Protein AF-A0A9W4TD04-F1 (afdb_monomer_lite)

Sequence (66 aa):
KGGGRPLNEIWKHFERFPTETPGKFRACCNFCLLELKCAEIVALEEHLANHCPNAPGLILREYMQK

Structure (mmCIF, N/CA/C/O backbone):
data_AF-A0A9W4TD04-F1
#
_entry.id   AF-A0A9W4TD04-F1
#
loop_
_atom_site.group_PDB
_atom_site.id
_atom_site.type_symbol
_atom_site.label_atom_id
_atom_site.label_alt_id
_atom_site.label_comp_id
_atom_site.label_asym_id
_atom_site.label_entity_id
_atom_site.label_seq_id
_atom_site.pdbx_PDB_ins_code
_atom_site.Cartn_x
_atom_site.Cartn_y
_atom_site.Cartn_z
_atom_site.occupancy
_atom_site.B_iso_or_equiv
_atom_site.auth_seq_id
_atom_site.auth_comp_id
_atom_site.auth_asym_id
_atom_site.auth_atom_id
_atom_site.pdbx_PDB_model_num
ATOM 1 N N . LYS A 1 1 ? 21.770 -20.445 11.241 1.00 36.16 1 LYS A N 1
ATOM 2 C CA . LYS A 1 1 ? 20.456 -20.207 10.591 1.00 36.16 1 LYS A CA 1
ATOM 3 C C . LYS A 1 1 ? 20.195 -18.709 10.639 1.00 36.16 1 LYS A C 1
ATOM 5 O O . LYS A 1 1 ? 19.981 -18.199 11.727 1.00 36.16 1 LYS A O 1
ATOM 10 N N . GLY A 1 2 ? 20.353 -18.004 9.518 1.00 41.59 2 GLY A N 1
ATOM 11 C CA . GLY A 1 2 ? 20.176 -16.550 9.465 1.00 41.59 2 GLY A CA 1
ATOM 12 C C . GLY A 1 2 ? 18.707 -16.183 9.646 1.00 41.59 2 GLY A C 1
ATOM 13 O O . GLY A 1 2 ? 17.886 -16.548 8.812 1.00 41.59 2 GLY A O 1
ATOM 14 N N . GLY A 1 3 ? 18.384 -15.499 10.743 1.00 41.91 3 GLY A N 1
ATOM 15 C CA . GLY A 1 3 ? 17.062 -14.937 11.025 1.00 41.91 3 GLY A CA 1
ATOM 16 C C . GLY A 1 3 ? 16.816 -13.654 10.235 1.00 41.91 3 GLY A C 1
ATOM 17 O O . GLY A 1 3 ? 16.534 -12.617 10.820 1.00 41.91 3 GLY A O 1
ATOM 18 N N . GLY A 1 4 ? 16.987 -13.705 8.913 1.00 51.06 4 GLY A N 1
ATOM 19 C CA . GLY A 1 4 ? 16.518 -12.638 8.038 1.00 51.06 4 GLY A CA 1
ATOM 20 C C . GLY A 1 4 ? 15.010 -12.780 7.920 1.00 51.06 4 GLY A C 1
ATOM 21 O O . GLY A 1 4 ? 14.544 -13.797 7.405 1.00 51.06 4 GLY A O 1
ATOM 22 N N . ARG A 1 5 ? 14.259 -11.808 8.445 1.00 57.47 5 ARG A N 1
ATOM 23 C CA . ARG A 1 5 ? 12.800 -11.753 8.317 1.00 57.47 5 ARG A CA 1
ATOM 24 C C . ARG A 1 5 ? 12.442 -12.027 6.849 1.00 57.47 5 ARG A C 1
ATOM 26 O O . ARG A 1 5 ? 12.990 -11.351 5.973 1.00 57.47 5 ARG A O 1
ATOM 33 N N . PRO A 1 6 ? 11.632 -13.049 6.536 1.00 58.44 6 PRO A N 1
ATOM 34 C CA . PRO A 1 6 ? 11.342 -13.366 5.152 1.00 58.44 6 PRO A CA 1
ATOM 35 C C . PRO A 1 6 ? 10.663 -12.154 4.513 1.00 58.44 6 PRO A C 1
ATOM 37 O O . PRO A 1 6 ? 9.579 -11.751 4.925 1.00 58.44 6 PRO A O 1
ATOM 40 N N . LEU A 1 7 ? 11.292 -11.602 3.470 1.00 59.94 7 LEU A N 1
ATOM 41 C CA . LEU A 1 7 ? 10.790 -10.477 2.663 1.00 59.94 7 LEU A CA 1
ATOM 42 C C . LEU A 1 7 ? 9.357 -10.712 2.142 1.00 59.94 7 LEU A C 1
ATOM 44 O O . LEU A 1 7 ? 8.692 -9.784 1.704 1.00 59.94 7 LEU A O 1
ATOM 48 N N . ASN A 1 8 ? 8.871 -11.953 2.208 1.00 64.31 8 ASN A N 1
ATOM 49 C CA . ASN A 1 8 ? 7.509 -12.358 1.891 1.00 64.31 8 ASN A CA 1
ATOM 50 C C . ASN A 1 8 ? 6.441 -11.905 2.898 1.00 64.31 8 ASN A C 1
ATOM 52 O O . ASN A 1 8 ? 5.266 -11.912 2.539 1.00 64.31 8 ASN A O 1
ATOM 56 N N . GLU A 1 9 ? 6.784 -11.559 4.141 1.00 76.31 9 GLU A N 1
ATOM 57 C CA . GLU A 1 9 ? 5.760 -11.213 5.137 1.00 76.31 9 GLU A CA 1
ATOM 58 C C . GLU A 1 9 ? 5.089 -9.878 4.858 1.00 76.31 9 GLU A C 1
ATOM 60 O O . GLU A 1 9 ? 3.871 -9.790 4.992 1.00 76.31 9 GLU A O 1
ATOM 65 N N . ILE A 1 10 ? 5.834 -8.879 4.380 1.00 80.25 10 ILE A N 1
ATOM 66 C CA . ILE A 1 10 ? 5.231 -7.590 4.047 1.00 80.25 10 ILE A CA 1
ATOM 67 C C . ILE A 1 10 ? 4.210 -7.725 2.917 1.00 80.25 10 ILE A C 1
ATOM 69 O O . ILE A 1 10 ? 3.124 -7.163 3.001 1.00 80.25 10 ILE A O 1
ATOM 73 N N . TRP A 1 11 ? 4.474 -8.581 1.927 1.00 83.44 11 TRP A N 1
ATOM 74 C CA . TRP A 1 11 ? 3.534 -8.872 0.841 1.00 83.44 11 TRP A CA 1
ATOM 75 C C . TRP A 1 11 ? 2.235 -9.547 1.304 1.00 83.44 11 TRP A C 1
ATOM 77 O O . TRP A 1 11 ? 1.281 -9.580 0.541 1.00 83.44 11 TRP A O 1
ATOM 87 N N . LYS A 1 12 ? 2.129 -10.039 2.547 1.00 84.94 12 LYS A N 1
ATOM 88 C CA . LYS A 1 12 ? 0.827 -10.465 3.101 1.00 84.94 12 LYS A CA 1
ATOM 89 C C . LYS A 1 12 ? -0.113 -9.282 3.353 1.00 84.94 12 LYS A C 1
ATOM 91 O O . LYS A 1 12 ? -1.316 -9.473 3.486 1.00 84.94 12 LYS A O 1
ATOM 96 N N . HIS A 1 13 ? 0.438 -8.076 3.458 1.00 85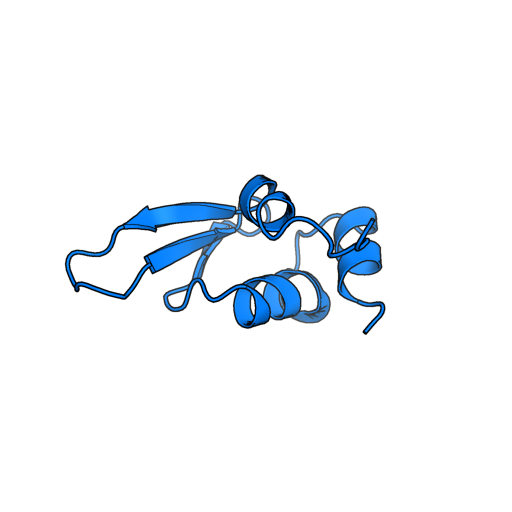.25 13 HIS A N 1
ATOM 97 C CA . HIS A 1 13 ? -0.289 -6.837 3.723 1.00 85.25 13 HIS A CA 1
ATOM 98 C C . HIS A 1 13 ? -0.490 -5.989 2.467 1.00 85.25 13 HIS A C 1
ATOM 100 O O . HIS A 1 13 ? -1.278 -5.042 2.479 1.00 85.25 13 HIS A O 1
ATOM 106 N N . PHE A 1 14 ? 0.179 -6.340 1.370 1.00 87.44 14 PHE A N 1
ATOM 107 C CA . PHE A 1 14 ? 0.134 -5.601 0.119 1.00 87.44 14 PHE A CA 1
ATOM 108 C C . PHE A 1 14 ? -0.202 -6.514 -1.049 1.00 87.44 14 PHE A C 1
ATOM 110 O O . PHE A 1 14 ? 0.418 -7.556 -1.233 1.00 87.44 14 PHE A O 1
ATOM 117 N N . GLU A 1 15 ? -1.130 -6.086 -1.890 1.00 88.50 15 GLU A N 1
ATOM 118 C CA . GLU A 1 15 ? -1.404 -6.772 -3.144 1.00 88.50 15 GLU A CA 1
ATOM 119 C C . GLU A 1 15 ? -0.368 -6.356 -4.194 1.00 88.50 15 GLU A C 1
ATOM 121 O O . GLU A 1 15 ? -0.186 -5.167 -4.462 1.00 88.50 15 GLU A O 1
ATOM 126 N N . ARG A 1 16 ? 0.364 -7.327 -4.754 1.00 86.75 16 ARG A N 1
ATOM 127 C CA . ARG A 1 16 ? 1.432 -7.077 -5.730 1.00 86.75 16 ARG A CA 1
ATOM 128 C C . ARG A 1 16 ? 0.869 -7.065 -7.142 1.00 86.75 16 ARG A C 1
ATOM 130 O O . ARG A 1 16 ? 0.357 -8.075 -7.613 1.00 86.75 16 ARG A O 1
ATOM 137 N N . PHE A 1 17 ? 1.108 -5.974 -7.854 1.00 85.25 17 PHE A N 1
ATOM 138 C CA . PHE A 1 17 ? 0.734 -5.827 -9.251 1.00 85.25 17 PHE A CA 1
ATOM 139 C C . PHE A 1 17 ? 1.982 -5.716 -10.131 1.00 85.25 17 PHE A C 1
ATOM 141 O O . PHE A 1 17 ? 2.833 -4.846 -9.900 1.00 85.25 17 PHE A O 1
ATOM 148 N N . PRO A 1 18 ? 2.129 -6.574 -11.152 1.00 80.69 18 PRO A N 1
ATOM 149 C CA . PRO A 1 18 ? 3.128 -6.345 -12.181 1.00 80.69 18 PRO A CA 1
ATOM 150 C C . PRO A 1 18 ? 2.758 -5.078 -12.959 1.00 80.69 18 PRO A C 1
ATOM 152 O O . PRO A 1 18 ? 1.591 -4.846 -13.269 1.00 80.69 18 PRO A O 1
ATOM 155 N N . THR A 1 19 ? 3.747 -4.246 -13.272 1.00 79.38 19 THR A N 1
ATOM 156 C CA . THR A 1 19 ? 3.550 -3.152 -14.231 1.00 79.38 19 THR A CA 1
ATOM 157 C C . THR A 1 19 ? 4.062 -3.540 -15.603 1.00 79.38 19 THR A C 1
ATOM 159 O O . THR A 1 19 ? 4.986 -4.339 -15.715 1.00 79.38 19 THR A O 1
ATOM 162 N N . GLU A 1 20 ? 3.513 -2.906 -16.641 1.00 76.19 20 GLU A N 1
ATOM 163 C CA . GLU A 1 20 ? 3.945 -3.095 -18.034 1.00 76.19 20 GLU A CA 1
ATOM 164 C C . GLU A 1 20 ? 5.416 -2.715 -18.264 1.00 76.19 20 GLU A C 1
ATOM 166 O O . GLU A 1 20 ? 6.025 -3.105 -19.255 1.00 76.19 20 GLU A O 1
ATOM 171 N N . THR A 1 21 ? 6.016 -1.965 -17.333 1.00 72.81 21 THR A N 1
ATOM 172 C CA . THR A 1 21 ? 7.439 -1.643 -17.367 1.00 72.81 21 THR A CA 1
ATOM 173 C C . THR A 1 21 ? 8.265 -2.754 -16.708 1.00 72.81 21 THR A C 1
ATOM 175 O O . THR A 1 21 ? 8.084 -3.013 -15.512 1.00 72.81 21 THR A O 1
ATOM 178 N N . PRO A 1 22 ? 9.219 -3.370 -17.431 1.00 70.81 22 PRO A N 1
ATOM 179 C CA . PRO A 1 22 ? 10.097 -4.380 -16.859 1.00 70.81 22 PRO A CA 1
ATOM 180 C C . PRO A 1 22 ? 10.917 -3.783 -15.709 1.00 70.81 22 PRO A C 1
ATOM 182 O O . PRO A 1 22 ? 11.487 -2.699 -15.827 1.00 70.81 22 PRO A O 1
ATOM 185 N N . GLY A 1 23 ? 10.952 -4.488 -14.578 1.00 68.81 23 GLY A N 1
ATOM 186 C CA . GLY A 1 23 ? 11.695 -4.071 -13.384 1.00 68.81 23 GLY A CA 1
ATOM 187 C C . GLY A 1 23 ? 10.944 -3.136 -12.433 1.00 68.81 23 GLY A C 1
ATOM 188 O O . GLY A 1 23 ? 11.497 -2.778 -11.397 1.00 68.81 23 GLY A O 1
ATOM 189 N N . LYS A 1 24 ? 9.691 -2.769 -12.729 1.00 75.12 24 LYS A N 1
ATOM 190 C CA . LYS A 1 24 ? 8.824 -2.050 -11.786 1.00 75.12 24 LYS A CA 1
ATOM 191 C C . LYS A 1 24 ? 7.671 -2.940 -11.337 1.00 75.12 24 LYS A C 1
ATOM 193 O O . LYS A 1 24 ? 7.152 -3.760 -12.095 1.00 75.12 24 LYS A O 1
ATOM 198 N N . PHE A 1 25 ? 7.287 -2.771 -10.079 1.00 80.38 25 PHE A N 1
ATOM 199 C CA . PHE A 1 25 ? 6.123 -3.413 -9.488 1.00 80.38 25 PHE A CA 1
ATOM 200 C C . PHE A 1 25 ? 5.328 -2.353 -8.740 1.00 80.38 25 PHE A C 1
ATOM 202 O O . PHE A 1 25 ? 5.904 -1.475 -8.091 1.00 80.38 25 PHE A O 1
ATOM 209 N N . ARG A 1 26 ? 4.007 -2.455 -8.835 1.00 86.56 26 ARG A N 1
ATOM 210 C CA . ARG A 1 26 ? 3.075 -1.709 -7.998 1.00 86.56 26 ARG A CA 1
ATOM 211 C C . ARG A 1 26 ? 2.661 -2.578 -6.822 1.00 86.56 26 ARG A C 1
ATOM 213 O O . ARG A 1 26 ? 2.640 -3.806 -6.914 1.00 86.56 26 ARG A O 1
ATOM 220 N N . ALA A 1 27 ? 2.338 -1.929 -5.720 1.00 89.31 27 ALA A N 1
ATOM 221 C CA . ALA A 1 27 ? 1.764 -2.569 -4.552 1.00 89.31 27 ALA A CA 1
ATOM 222 C C . ALA A 1 27 ? 0.558 -1.761 -4.100 1.00 89.31 27 ALA A C 1
ATOM 224 O O . ALA A 1 27 ? 0.637 -0.541 -4.048 1.00 89.31 27 ALA A O 1
ATOM 225 N N . CYS A 1 28 ? -0.539 -2.417 -3.754 1.00 89.25 28 CYS A N 1
ATOM 226 C CA . CYS A 1 28 ? -1.669 -1.758 -3.113 1.00 89.25 28 CYS A CA 1
ATOM 227 C C . CYS A 1 28 ? -1.720 -2.164 -1.645 1.00 89.25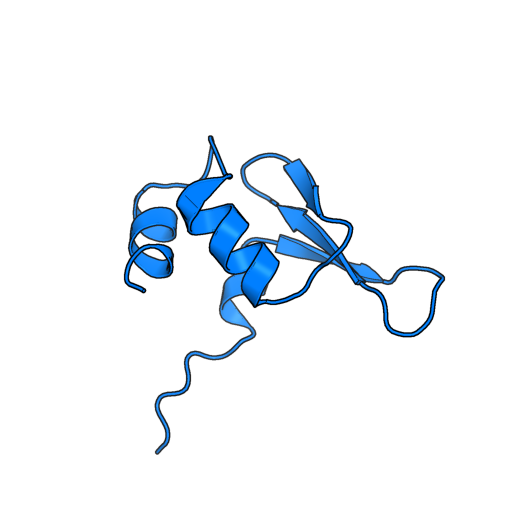 28 CYS A C 1
ATOM 229 O O . CYS A 1 28 ? -1.658 -3.350 -1.325 1.00 89.25 28 CYS A O 1
ATOM 231 N N . CYS A 1 29 ? -1.800 -1.191 -0.742 1.00 88.94 29 CYS A N 1
ATOM 232 C CA . CYS A 1 29 ? -1.942 -1.467 0.682 1.00 88.94 29 CYS A CA 1
ATOM 233 C C . CYS A 1 29 ? -3.348 -1.989 0.983 1.00 88.94 29 CYS A C 1
ATOM 235 O O . CYS A 1 29 ? -4.321 -1.291 0.726 1.00 88.94 29 CYS A O 1
ATOM 237 N N . ASN A 1 30 ? -3.478 -3.162 1.604 1.00 88.62 30 ASN A N 1
ATOM 238 C CA . ASN A 1 30 ? -4.799 -3.710 1.941 1.00 88.62 30 ASN A CA 1
ATOM 239 C C . ASN A 1 30 ? -5.520 -2.924 3.052 1.00 88.62 30 ASN A C 1
ATOM 241 O O . ASN A 1 30 ? -6.721 -3.084 3.239 1.00 88.62 30 ASN A O 1
ATOM 245 N N . PHE A 1 31 ? -4.802 -2.079 3.798 1.00 86.81 31 PHE A N 1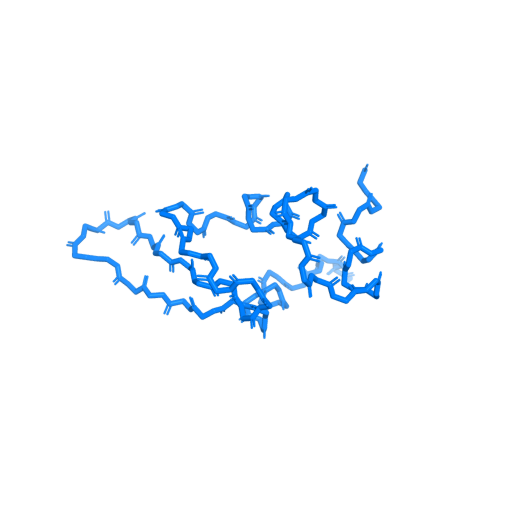
ATOM 246 C CA . PHE A 1 31 ? -5.369 -1.317 4.911 1.00 86.81 31 PHE A CA 1
ATOM 247 C C . PHE A 1 31 ? -5.912 0.044 4.481 1.00 86.81 31 PHE A C 1
ATOM 249 O O . PHE A 1 31 ? -7.026 0.414 4.836 1.00 86.81 31 PHE A O 1
ATOM 256 N N . CYS A 1 32 ? -5.113 0.818 3.745 1.00 87.69 32 CYS A N 1
ATOM 257 C CA . CYS A 1 32 ? -5.478 2.170 3.321 1.00 87.69 32 CYS A CA 1
ATOM 258 C C . CYS A 1 32 ? -5.837 2.262 1.834 1.00 87.69 32 CYS A C 1
ATOM 260 O O . CYS A 1 32 ? -6.181 3.348 1.375 1.00 87.69 32 CYS A O 1
ATOM 262 N N . LEU A 1 33 ? -5.745 1.148 1.094 1.00 86.75 33 LEU A N 1
ATOM 263 C CA . LEU A 1 33 ? -5.999 1.059 -0.349 1.00 86.75 33 LEU A CA 1
ATOM 264 C C . LEU A 1 33 ? -5.153 2.041 -1.173 1.00 86.75 33 LEU A C 1
ATOM 266 O O . LEU A 1 33 ? -5.520 2.428 -2.280 1.00 86.75 33 LEU A O 1
ATOM 270 N N . LEU A 1 34 ? -4.004 2.455 -0.628 1.00 86.38 34 LEU A N 1
ATOM 271 C CA . LEU A 1 34 ? -3.069 3.323 -1.321 1.00 86.38 34 LEU A CA 1
ATOM 272 C C . LEU A 1 34 ? -2.260 2.507 -2.328 1.00 86.38 34 LEU A C 1
ATOM 274 O O . LEU A 1 34 ? -1.577 1.545 -1.963 1.00 86.38 34 LEU A O 1
ATOM 278 N N . GLU A 1 35 ? -2.296 2.939 -3.586 1.00 86.62 35 GLU A N 1
ATOM 279 C CA . GLU A 1 35 ? -1.471 2.371 -4.645 1.00 86.62 35 GLU A CA 1
ATOM 280 C C . GLU A 1 35 ? -0.056 2.975 -4.605 1.00 86.62 35 GLU A C 1
ATOM 282 O O . GLU A 1 35 ? 0.177 4.144 -4.926 1.00 86.62 35 GLU A O 1
ATOM 287 N N . LEU A 1 36 ? 0.913 2.154 -4.215 1.00 84.94 36 LEU A N 1
ATOM 288 C CA . LEU A 1 36 ? 2.335 2.458 -4.192 1.00 84.94 36 LEU A CA 1
ATOM 289 C C . LEU A 1 36 ? 2.948 2.119 -5.552 1.00 84.94 36 LEU A C 1
ATOM 291 O O . LEU A 1 36 ? 3.012 0.964 -5.977 1.00 84.94 36 LEU A O 1
ATOM 295 N N . LYS A 1 37 ? 3.437 3.159 -6.233 1.00 77.25 37 LYS A N 1
ATOM 296 C CA . LYS A 1 37 ? 4.087 3.057 -7.550 1.00 77.25 37 LYS A CA 1
ATOM 297 C C . LYS A 1 37 ? 5.494 2.451 -7.483 1.00 77.25 37 LYS A C 1
ATOM 299 O O . LYS A 1 37 ? 5.972 1.945 -8.493 1.00 77.25 37 LYS A O 1
ATOM 304 N N . CYS A 1 38 ? 6.128 2.504 -6.310 1.00 72.19 38 CYS A N 1
ATOM 305 C CA . CYS A 1 38 ? 7.413 1.879 -6.010 1.00 72.19 38 CYS A CA 1
ATOM 306 C C . CYS A 1 38 ? 7.187 0.806 -4.942 1.00 72.19 38 CYS A C 1
ATOM 308 O O . CYS A 1 38 ? 7.232 1.090 -3.747 1.00 72.19 38 CYS A O 1
ATOM 310 N N . ALA A 1 39 ? 6.902 -0.426 -5.364 1.00 76.62 39 ALA A N 1
ATOM 311 C CA . ALA A 1 39 ? 6.748 -1.559 -4.452 1.00 76.62 39 ALA A CA 1
ATOM 312 C C . ALA A 1 39 ? 8.104 -2.126 -3.994 1.00 76.62 39 ALA A C 1
ATOM 314 O O . ALA A 1 39 ? 8.351 -3.332 -4.053 1.00 76.62 39 ALA A O 1
ATOM 315 N N . GLU A 1 40 ? 9.009 -1.240 -3.586 1.00 82.00 40 GLU A N 1
ATOM 316 C CA . GLU A 1 40 ? 10.237 -1.625 -2.905 1.00 82.00 40 GLU A CA 1
ATOM 317 C C . GLU A 1 40 ? 9.910 -1.950 -1.452 1.00 82.00 40 GLU A C 1
ATOM 319 O O . GLU A 1 40 ? 9.120 -1.254 -0.820 1.00 82.00 40 GLU A O 1
ATOM 324 N N . ILE A 1 41 ? 10.537 -2.992 -0.907 1.00 80.19 41 ILE A N 1
ATOM 325 C CA . ILE A 1 41 ? 10.286 -3.438 0.471 1.00 80.19 41 ILE A CA 1
ATOM 326 C C . ILE A 1 41 ? 10.454 -2.279 1.456 1.00 80.19 41 ILE A C 1
ATOM 328 O O . ILE A 1 41 ? 9.583 -2.070 2.287 1.00 80.19 41 ILE A O 1
ATOM 332 N N . VAL A 1 42 ? 11.504 -1.470 1.293 1.00 81.38 42 VAL A N 1
ATOM 333 C CA . VAL A 1 42 ? 11.772 -0.307 2.152 1.00 81.38 42 VAL A CA 1
ATOM 334 C C . VAL A 1 42 ? 10.626 0.707 2.106 1.00 81.38 42 VAL A C 1
ATOM 336 O O . VAL A 1 42 ? 10.180 1.168 3.151 1.00 81.38 42 VAL A O 1
ATOM 339 N N . ALA A 1 43 ? 10.095 1.005 0.917 1.00 84.81 43 ALA A N 1
ATOM 340 C CA . ALA A 1 43 ? 8.975 1.930 0.757 1.00 84.81 43 ALA A CA 1
ATOM 341 C C . ALA A 1 43 ? 7.672 1.368 1.350 1.00 84.81 43 ALA A C 1
ATOM 343 O O . ALA A 1 43 ? 6.873 2.112 1.917 1.00 84.81 43 ALA A O 1
ATOM 344 N N . LEU A 1 44 ? 7.459 0.053 1.247 1.00 85.25 44 LEU A N 1
ATOM 345 C CA . LEU A 1 44 ? 6.324 -0.631 1.868 1.00 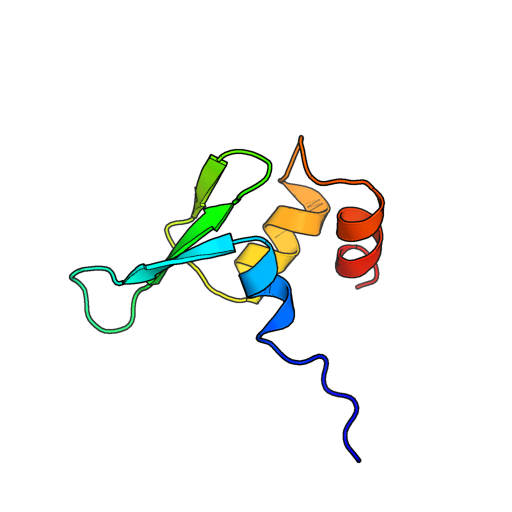85.25 44 LEU A CA 1
ATOM 346 C C . LEU A 1 44 ? 6.431 -0.606 3.400 1.00 85.25 44 LEU A C 1
ATOM 348 O O . LEU A 1 44 ? 5.434 -0.349 4.073 1.00 85.25 44 LEU A O 1
ATOM 352 N N . GLU A 1 45 ? 7.627 -0.848 3.945 1.00 85.81 45 GLU A N 1
ATOM 353 C CA . GLU A 1 45 ? 7.902 -0.799 5.386 1.00 85.81 45 GLU A CA 1
ATOM 354 C C . GLU A 1 45 ? 7.690 0.614 5.934 1.00 85.81 45 GLU A C 1
ATOM 356 O O . GLU A 1 45 ? 6.951 0.782 6.902 1.00 85.81 45 GLU A O 1
ATOM 361 N N . GLU A 1 46 ? 8.254 1.637 5.283 1.00 85.69 46 GLU A N 1
ATOM 362 C CA . GLU A 1 46 ? 8.019 3.040 5.647 1.00 85.69 46 GLU A CA 1
ATOM 363 C C . GLU A 1 46 ? 6.544 3.415 5.548 1.00 85.69 46 GLU A C 1
ATOM 365 O O . GLU A 1 46 ? 6.020 4.113 6.422 1.00 85.69 46 GLU A O 1
ATOM 370 N N . HIS A 1 47 ? 5.852 2.936 4.510 1.00 87.31 47 HIS A N 1
ATOM 371 C CA . HIS A 1 47 ? 4.428 3.175 4.386 1.00 87.31 47 HIS A CA 1
ATOM 372 C C . HIS A 1 47 ? 3.673 2.591 5.579 1.00 87.31 47 HIS A C 1
ATOM 374 O O . HIS A 1 47 ? 2.895 3.307 6.203 1.00 87.31 47 HIS A O 1
ATOM 380 N N . LEU A 1 48 ? 3.928 1.329 5.940 1.00 84.44 48 LEU A N 1
ATOM 381 C CA . LEU A 1 48 ? 3.294 0.707 7.103 1.00 84.44 48 LEU A CA 1
ATOM 382 C C . LEU A 1 48 ? 3.673 1.376 8.419 1.00 84.44 48 LEU A C 1
ATOM 384 O O . LEU A 1 48 ? 2.818 1.417 9.291 1.00 84.44 48 LEU A O 1
ATOM 388 N N . ALA A 1 49 ? 4.903 1.868 8.566 1.00 83.56 49 ALA A N 1
ATOM 389 C CA . ALA A 1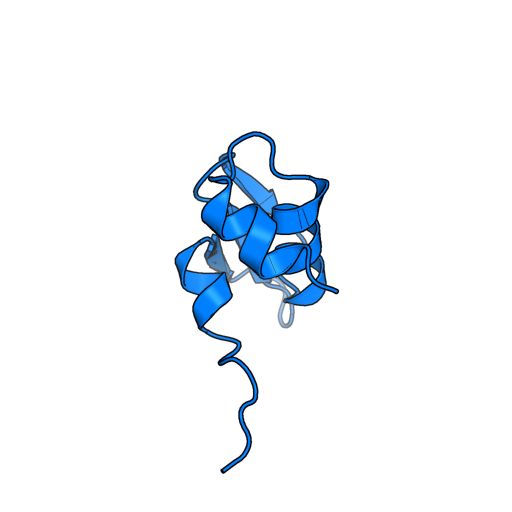 49 ? 5.405 2.446 9.810 1.00 83.56 49 ALA A CA 1
ATOM 390 C C . ALA A 1 49 ? 4.951 3.897 10.037 1.00 83.56 49 ALA A C 1
ATOM 392 O O . ALA A 1 49 ? 4.620 4.256 11.162 1.00 83.56 49 ALA A O 1
ATOM 393 N N . ASN A 1 50 ? 4.931 4.728 8.988 1.00 82.62 50 ASN A N 1
ATOM 394 C CA . ASN A 1 50 ? 4.746 6.179 9.117 1.00 82.62 50 ASN A CA 1
ATOM 395 C C . ASN A 1 50 ? 3.580 6.747 8.298 1.00 82.62 50 ASN A C 1
ATOM 397 O O . ASN A 1 50 ? 2.994 7.751 8.698 1.00 82.62 50 ASN A O 1
ATOM 401 N N . HIS A 1 51 ? 3.231 6.144 7.156 1.00 82.50 51 HIS A N 1
ATOM 402 C CA . HIS A 1 51 ? 2.276 6.746 6.212 1.00 82.50 51 HIS A CA 1
ATOM 403 C C . HIS A 1 51 ? 0.917 6.047 6.130 1.00 82.50 51 HIS A C 1
ATOM 405 O O . HIS A 1 51 ? 0.030 6.559 5.449 1.00 82.50 51 HIS A O 1
ATOM 411 N N . CYS A 1 52 ? 0.727 4.892 6.769 1.00 84.56 52 CYS A N 1
ATOM 412 C CA . CYS A 1 52 ? -0.507 4.124 6.669 1.00 84.56 52 CYS A CA 1
ATOM 413 C C . CYS A 1 52 ? -1.472 4.501 7.806 1.00 84.56 52 CYS A C 1
ATOM 415 O O . CYS A 1 52 ? -1.310 4.013 8.925 1.00 84.56 52 CYS A O 1
ATOM 417 N N . PRO A 1 53 ? -2.524 5.302 7.542 1.00 79.25 53 PRO A N 1
ATOM 418 C CA . PRO A 1 53 ? -3.445 5.762 8.586 1.00 79.25 53 PRO A CA 1
ATOM 419 C C . PRO A 1 53 ? -4.358 4.651 9.123 1.00 79.25 53 PRO A C 1
ATOM 421 O O . PRO A 1 53 ? -4.894 4.772 10.217 1.00 79.25 53 PRO A O 1
ATOM 424 N N . ASN A 1 54 ? -4.543 3.575 8.350 1.00 83.50 54 ASN A N 1
ATOM 425 C CA . ASN A 1 54 ? -5.424 2.450 8.678 1.00 83.50 54 ASN A CA 1
ATOM 426 C C . ASN A 1 54 ? -4.653 1.176 9.058 1.00 83.50 54 ASN A C 1
ATOM 428 O O . ASN A 1 54 ? -5.260 0.116 9.213 1.00 83.50 54 ASN A O 1
ATOM 432 N N . ALA A 1 55 ? -3.320 1.237 9.171 1.00 82.12 55 ALA A N 1
ATOM 433 C CA . ALA A 1 55 ? -2.557 0.059 9.569 1.00 82.12 55 ALA A CA 1
ATOM 434 C C . ALA A 1 55 ? -2.894 -0.304 11.027 1.00 82.12 55 ALA A C 1
ATOM 436 O O . ALA A 1 55 ? -2.889 0.570 11.896 1.00 82.12 55 ALA A O 1
ATOM 437 N N . PRO A 1 56 ? -3.169 -1.582 11.333 1.00 81.88 56 PRO A N 1
ATOM 438 C CA . PRO A 1 56 ? -3.392 -1.999 12.707 1.00 81.88 56 PRO A CA 1
ATOM 439 C C . PRO A 1 56 ? -2.123 -1.770 13.536 1.00 81.88 56 PRO A C 1
ATOM 441 O O . PRO A 1 56 ? -1.010 -2.020 13.071 1.00 81.88 56 PRO A O 1
ATOM 444 N N . GLY A 1 57 ? -2.291 -1.349 14.793 1.00 78.81 57 GLY A N 1
ATOM 445 C CA . GLY A 1 57 ? -1.178 -1.011 15.692 1.00 78.81 57 GLY A CA 1
ATOM 446 C C . GLY A 1 57 ? -0.142 -2.128 15.868 1.00 78.81 57 GLY A C 1
ATOM 447 O O . GLY A 1 57 ? 1.028 -1.849 16.105 1.00 78.81 57 GLY A O 1
ATOM 448 N N . LEU A 1 58 ? -0.547 -3.391 15.695 1.00 80.06 58 LEU A N 1
ATOM 449 C CA . LEU A 1 58 ? 0.357 -4.543 15.687 1.00 80.06 58 LEU A CA 1
ATOM 450 C C . LEU A 1 58 ? 1.351 -4.495 14.516 1.00 80.06 58 LEU A C 1
ATOM 452 O O . LEU A 1 58 ? 2.533 -4.753 14.707 1.00 80.06 58 LEU A O 1
ATOM 456 N N . ILE A 1 59 ? 0.869 -4.141 13.323 1.00 78.81 59 ILE A N 1
ATOM 457 C CA . ILE A 1 59 ? 1.673 -4.020 12.105 1.00 78.81 59 ILE A CA 1
ATOM 458 C C . ILE A 1 59 ? 2.564 -2.786 12.197 1.00 78.81 59 ILE A C 1
ATOM 460 O O . ILE A 1 59 ? 3.770 -2.908 12.020 1.00 78.81 59 ILE A O 1
ATOM 464 N N . LEU A 1 60 ? 2.008 -1.634 12.584 1.00 77.00 60 LEU A N 1
ATOM 465 C CA . LEU A 1 60 ? 2.791 -0.421 12.851 1.00 77.00 60 LEU A CA 1
ATOM 466 C C . LEU A 1 60 ? 3.964 -0.718 13.787 1.00 77.00 60 LEU A C 1
ATOM 468 O O . LEU A 1 60 ? 5.106 -0.441 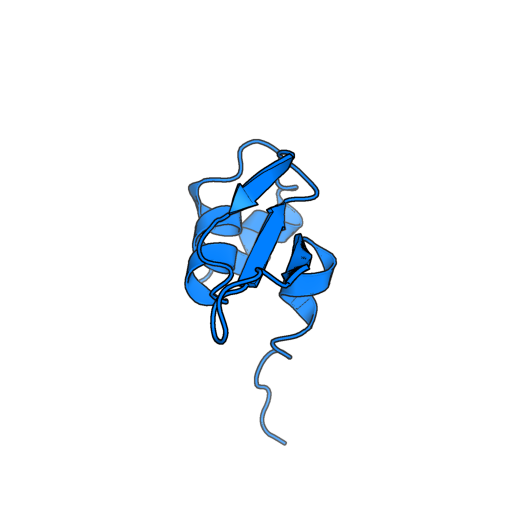13.453 1.00 77.00 60 LEU A O 1
ATOM 472 N N . ARG A 1 61 ? 3.705 -1.372 14.921 1.00 78.94 61 ARG A N 1
ATOM 473 C CA . ARG A 1 61 ? 4.729 -1.704 15.917 1.00 78.94 61 ARG A CA 1
ATOM 474 C C . ARG A 1 61 ? 5.762 -2.720 15.417 1.00 78.94 61 ARG A C 1
ATOM 476 O O . ARG A 1 61 ? 6.915 -2.634 15.818 1.00 78.94 61 ARG A O 1
ATOM 483 N N . GLU A 1 62 ? 5.377 -3.642 14.538 1.00 79.50 62 GLU A N 1
ATOM 484 C CA . GLU A 1 62 ? 6.293 -4.603 13.904 1.00 79.50 62 GLU A CA 1
ATOM 485 C C . GLU A 1 62 ? 7.238 -3.969 12.876 1.00 79.50 62 GLU A C 1
ATOM 487 O O . GLU A 1 62 ? 8.310 -4.529 12.641 1.00 79.50 62 GLU A O 1
ATOM 492 N N . TYR A 1 63 ? 6.851 -2.848 12.256 1.00 78.50 63 TYR A N 1
ATOM 493 C CA . TYR A 1 63 ? 7.643 -2.158 11.226 1.00 78.50 63 TYR A CA 1
ATOM 494 C C . TYR A 1 63 ? 8.253 -0.823 11.707 1.00 78.50 63 TYR A C 1
ATOM 496 O O . TYR A 1 63 ? 9.213 -0.350 11.109 1.00 78.50 63 TYR A O 1
ATOM 504 N N . MET A 1 64 ? 7.767 -0.243 12.812 1.00 71.31 64 MET A N 1
ATOM 505 C CA . MET A 1 64 ? 8.318 0.968 13.447 1.00 71.31 64 MET A CA 1
ATOM 506 C C . MET A 1 64 ? 9.598 0.722 14.263 1.00 71.31 64 MET A C 1
ATOM 508 O O . MET A 1 64 ? 10.278 1.687 14.585 1.00 71.31 64 MET A O 1
ATOM 512 N N . GLN A 1 65 ? 9.944 -0.520 14.634 1.00 59.75 65 GLN A N 1
ATOM 513 C CA . GLN A 1 65 ? 11.135 -0.814 15.458 1.00 59.75 65 GLN A CA 1
ATOM 514 C C . GLN A 1 65 ? 12.463 -0.792 14.672 1.00 59.75 65 GLN A C 1
ATOM 516 O O . GLN A 1 65 ? 13.276 -1.710 14.811 1.00 59.75 65 GLN A O 1
ATOM 521 N N . LYS A 1 66 ? 12.685 0.229 13.841 1.00 52.28 66 LYS A N 1
ATOM 522 C CA . LYS A 1 66 ? 13.952 0.432 13.129 1.00 52.28 66 LYS A CA 1
ATOM 523 C C . LYS A 1 66 ? 14.722 1.626 13.670 1.00 52.28 66 LYS A C 1
ATOM 525 O O . LYS A 1 66 ? 14.078 2.659 13.944 1.00 52.28 66 LYS A O 1
#

Foldseek 3Di:
DDPDPPLCPLVVQWPWADDPDPPWIWTAGPFQRDIRRHPDSVVSLCCLQPNRPRRPPVSNVVSVPD

pLDDT: mean 77.47, std 12.13, range [36.16, 89.31]

Secondary structure (DSSP, 8-state):
------TTTGGGTEEEEE-SSTT-EEEEETTT--EES---HHHHHHIIIII-TT--HHHHHHHH--

Radius of gyration: 12.1 Å; chains: 1; bounding box: 26×27×34 Å

Organism: NCBI:txid1117311